Protein AF-A0A849DMW4-F1 (afdb_monomer_lite)

Structure (mmCIF, N/CA/C/O backbone):
data_AF-A0A849DMW4-F1
#
_entry.id   AF-A0A849DMW4-F1
#
loop_
_atom_site.group_PDB
_atom_site.id
_atom_site.type_symbol
_atom_site.label_atom_id
_atom_site.label_alt_id
_atom_site.label_comp_id
_atom_site.label_asym_id
_atom_site.label_entity_id
_atom_site.label_seq_id
_atom_site.pdbx_PDB_ins_code
_atom_site.Cartn_x
_atom_site.Cartn_y
_atom_site.Cartn_z
_atom_site.occupancy
_atom_site.B_iso_or_equiv
_atom_site.auth_seq_id
_atom_site.auth_comp_id
_atom_site.auth_asym_id
_atom_site.auth_atom_id
_atom_site.pdbx_PDB_model_num
ATOM 1 N N . MET A 1 1 ? 7.604 -11.667 18.017 1.00 46.62 1 MET A N 1
ATOM 2 C CA . MET A 1 1 ? 7.279 -10.224 18.078 1.00 46.62 1 MET A CA 1
ATOM 3 C C . MET A 1 1 ? 8.162 -9.510 17.054 1.00 46.62 1 MET A C 1
ATOM 5 O O . MET A 1 1 ? 9.370 -9.544 17.214 1.00 46.62 1 MET A O 1
ATOM 9 N N . VAL A 1 2 ? 7.584 -8.991 15.961 1.00 55.09 2 VAL A N 1
ATOM 10 C CA . VAL A 1 2 ? 8.290 -8.382 14.796 1.00 55.09 2 VAL A CA 1
ATOM 11 C C . VAL A 1 2 ? 8.305 -6.841 14.857 1.00 55.09 2 VAL A C 1
ATOM 13 O O . VAL A 1 2 ? 8.879 -6.181 13.997 1.00 55.09 2 VAL A O 1
ATOM 16 N N . ARG A 1 3 ? 7.721 -6.235 15.900 1.00 55.06 3 ARG A N 1
ATOM 17 C CA . ARG A 1 3 ? 7.650 -4.772 16.022 1.00 55.06 3 ARG A CA 1
ATOM 18 C C . ARG A 1 3 ? 9.055 -4.157 16.073 1.00 55.06 3 ARG A C 1
ATOM 20 O O . ARG A 1 3 ? 9.819 -4.451 16.985 1.00 55.06 3 ARG A O 1
ATOM 27 N N . GLY A 1 4 ? 9.369 -3.308 15.092 1.00 56.88 4 GLY A N 1
ATOM 28 C CA . GLY A 1 4 ? 10.596 -2.505 15.040 1.00 56.88 4 GLY A CA 1
ATOM 29 C C . GLY A 1 4 ? 11.797 -3.132 14.320 1.00 56.88 4 GLY A C 1
ATOM 30 O O . GLY A 1 4 ? 12.795 -2.442 14.126 1.00 56.88 4 GLY A O 1
ATOM 31 N N . ASN A 1 5 ? 11.731 -4.393 13.873 1.00 68.12 5 ASN A N 1
ATOM 32 C CA . ASN A 1 5 ? 12.844 -5.006 13.139 1.00 68.12 5 ASN A CA 1
ATOM 33 C C . ASN A 1 5 ? 12.739 -4.723 11.630 1.00 68.12 5 ASN A C 1
ATOM 35 O O . ASN A 1 5 ? 12.105 -5.481 10.894 1.00 68.12 5 ASN A O 1
ATOM 39 N N . ARG A 1 6 ? 13.393 -3.647 11.170 1.00 70.81 6 ARG A N 1
ATOM 40 C CA . ARG A 1 6 ? 13.399 -3.221 9.756 1.00 70.81 6 ARG A CA 1
ATOM 41 C C . ARG A 1 6 ? 13.884 -4.305 8.782 1.00 70.81 6 ARG A C 1
ATOM 43 O O . ARG A 1 6 ? 13.430 -4.328 7.644 1.00 70.81 6 ARG A O 1
ATOM 50 N N . ASN A 1 7 ? 14.697 -5.271 9.225 1.00 76.31 7 ASN A N 1
ATOM 51 C CA . ASN A 1 7 ? 15.133 -6.391 8.374 1.00 76.31 7 ASN A CA 1
ATOM 52 C C . ASN A 1 7 ? 13.967 -7.278 7.900 1.00 76.31 7 ASN A C 1
ATOM 54 O O . ASN A 1 7 ? 14.108 -8.036 6.941 1.00 76.31 7 ASN A O 1
ATOM 58 N N . LEU A 1 8 ? 12.803 -7.184 8.551 1.00 85.69 8 LEU A N 1
ATOM 59 C CA . LEU A 1 8 ? 11.605 -7.945 8.207 1.00 85.69 8 LEU A CA 1
ATOM 60 C C . LEU A 1 8 ? 10.620 -7.172 7.322 1.00 85.69 8 LEU A C 1
ATOM 62 O O . LEU A 1 8 ? 9.600 -7.752 6.955 1.00 85.69 8 LEU A O 1
ATOM 66 N N . GLN A 1 9 ? 10.924 -5.932 6.912 1.00 87.56 9 GLN A N 1
ATOM 67 C CA . GLN A 1 9 ? 10.079 -5.157 5.986 1.00 87.56 9 GLN A CA 1
ATOM 68 C C . GLN A 1 9 ? 9.719 -5.963 4.732 1.00 87.56 9 GLN A C 1
ATOM 70 O O . GLN A 1 9 ? 8.556 -6.026 4.345 1.00 87.56 9 GLN A O 1
ATOM 75 N N . HIS A 1 10 ? 10.687 -6.681 4.159 1.00 87.75 10 HIS A N 1
ATOM 76 C CA . HIS A 1 10 ? 10.456 -7.525 2.988 1.00 87.75 10 HIS A CA 1
ATOM 77 C C . HIS A 1 10 ? 9.489 -8.701 3.251 1.00 87.75 10 HIS A C 1
ATOM 79 O O . HIS A 1 10 ? 8.710 -9.092 2.384 1.00 87.75 10 HIS A O 1
ATOM 85 N N . VAL A 1 11 ? 9.511 -9.280 4.458 1.00 91.94 11 VAL A N 1
ATOM 86 C CA . VAL A 1 11 ? 8.580 -10.348 4.857 1.00 91.94 11 VAL A CA 1
ATOM 87 C C . VAL A 1 11 ? 7.184 -9.776 5.043 1.00 91.94 11 VAL A C 1
ATOM 89 O O . VAL A 1 11 ? 6.222 -10.357 4.550 1.00 91.94 11 VAL A O 1
ATOM 92 N N . VAL A 1 12 ? 7.076 -8.642 5.736 1.00 92.81 12 VAL A N 1
ATOM 93 C CA . VAL A 1 12 ? 5.798 -7.964 5.976 1.00 92.81 12 VAL A CA 1
ATOM 94 C C . VAL A 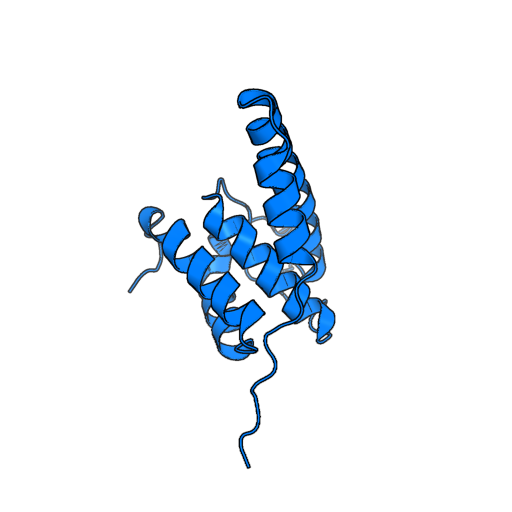1 12 ? 5.157 -7.550 4.653 1.00 92.81 12 VAL A C 1
ATOM 96 O O . VAL A 1 12 ? 3.985 -7.844 4.442 1.00 92.81 12 VAL A O 1
ATOM 99 N N . GLY A 1 13 ? 5.938 -6.995 3.726 1.00 92.50 13 GLY A N 1
ATOM 100 C CA . GLY A 1 13 ? 5.490 -6.676 2.372 1.00 92.50 13 GLY A CA 1
ATOM 101 C C . GLY A 1 13 ? 4.865 -7.858 1.642 1.00 92.50 13 GLY A C 1
ATOM 102 O O . GLY A 1 13 ? 3.728 -7.774 1.185 1.00 92.50 13 GLY A O 1
ATOM 103 N N . ARG A 1 14 ? 5.544 -9.011 1.636 1.00 93.00 14 ARG A N 1
ATOM 104 C CA . ARG A 1 14 ? 5.003 -10.240 1.030 1.00 93.00 14 ARG A CA 1
ATOM 105 C C . ARG A 1 14 ? 3.707 -10.724 1.686 1.00 93.00 14 ARG A C 1
ATOM 107 O O . ARG A 1 14 ? 2.853 -11.277 1.002 1.00 93.00 14 ARG A O 1
ATOM 114 N N . HIS A 1 15 ? 3.534 -10.521 2.993 1.00 95.00 15 HIS A N 1
ATOM 115 C CA . HIS A 1 15 ? 2.279 -10.870 3.668 1.00 95.00 15 HIS A CA 1
ATOM 116 C C . HIS A 1 15 ? 1.137 -9.922 3.297 1.00 95.00 15 HIS A C 1
ATOM 118 O O . HIS A 1 15 ? 0.006 -10.380 3.157 1.00 95.00 15 HIS A O 1
ATOM 124 N N . LEU A 1 16 ? 1.423 -8.629 3.130 1.00 95.06 16 LEU A N 1
ATOM 125 C CA . LEU A 1 16 ? 0.438 -7.650 2.672 1.00 95.06 16 LEU A CA 1
ATOM 126 C C . LEU A 1 16 ? 0.005 -7.937 1.229 1.00 95.06 16 LEU A C 1
ATOM 128 O O . LEU A 1 16 ? -1.191 -7.992 0.960 1.00 95.06 16 LEU A O 1
ATOM 132 N N . GLU A 1 17 ? 0.958 -8.224 0.336 1.00 93.19 17 GLU A N 1
ATOM 133 C CA . GLU A 1 17 ? 0.676 -8.665 -1.038 1.00 93.19 17 GLU A CA 1
ATOM 134 C C . GLU A 1 17 ? -0.208 -9.920 -1.047 1.00 93.19 17 GLU A C 1
ATOM 136 O O . GLU A 1 17 ? -1.247 -9.952 -1.705 1.00 93.19 17 GLU A O 1
ATOM 141 N N . PHE A 1 18 ? 0.164 -10.944 -0.272 1.00 94.06 18 PHE A N 1
ATOM 142 C CA . PHE A 1 18 ? -0.624 -12.170 -0.161 1.00 94.06 18 PHE A CA 1
ATOM 143 C C . PHE A 1 18 ? -2.045 -11.894 0.342 1.00 94.06 18 PHE A C 1
ATOM 145 O O . PHE A 1 18 ? -3.006 -12.405 -0.228 1.00 94.06 18 PHE A O 1
ATOM 152 N N . ALA A 1 19 ? -2.194 -11.088 1.395 1.00 94.62 19 ALA A N 1
ATOM 153 C CA . ALA A 1 19 ? -3.496 -10.759 1.964 1.00 94.62 19 ALA A CA 1
ATOM 154 C C . ALA A 1 19 ? -4.391 -10.015 0.961 1.00 94.62 19 ALA A C 1
ATOM 156 O O . ALA A 1 19 ? -5.564 -10.364 0.824 1.00 94.62 19 ALA A O 1
ATOM 157 N N . ALA A 1 20 ? -3.827 -9.060 0.217 1.00 92.75 20 ALA A N 1
ATOM 158 C CA . ALA A 1 20 ? -4.533 -8.328 -0.829 1.00 92.75 20 ALA A CA 1
ATOM 159 C C . ALA A 1 20 ? -4.991 -9.254 -1.968 1.00 92.75 20 ALA A C 1
ATOM 161 O O . ALA A 1 20 ? -6.134 -9.173 -2.411 1.00 92.75 20 ALA A O 1
ATOM 162 N N . LEU A 1 21 ? -4.121 -10.172 -2.404 1.00 91.88 21 LEU A N 1
ATOM 163 C CA . LEU A 1 21 ? -4.404 -11.091 -3.508 1.00 91.88 21 LEU A CA 1
ATOM 164 C C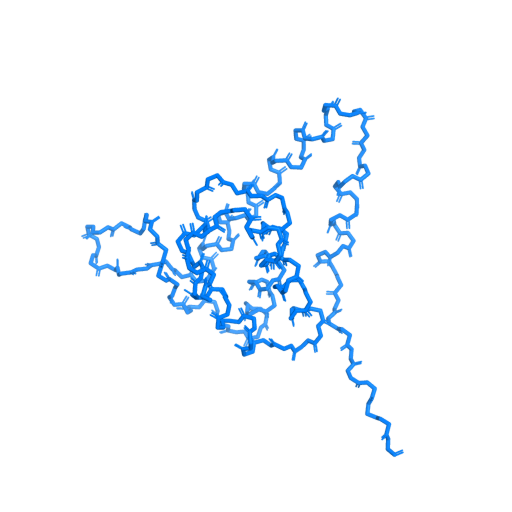 . LEU A 1 21 ? -5.320 -12.258 -3.130 1.00 91.88 21 LEU A C 1
ATOM 166 O O . LEU A 1 21 ? -5.888 -12.876 -4.019 1.00 91.88 21 LEU A O 1
ATOM 170 N N . THR A 1 22 ? -5.459 -12.604 -1.853 1.00 91.06 22 THR A N 1
ATOM 171 C CA . THR A 1 22 ? -6.258 -13.769 -1.417 1.00 91.06 22 THR A CA 1
ATOM 172 C C . THR A 1 22 ? -7.576 -13.401 -0.746 1.00 91.06 22 THR A C 1
ATOM 174 O O . THR A 1 22 ? -8.290 -14.289 -0.283 1.00 91.06 22 THR A O 1
ATOM 177 N N . GLY A 1 23 ? -7.902 -12.108 -0.675 1.00 89.69 23 GLY A N 1
ATOM 178 C CA . GLY A 1 23 ? -9.095 -11.635 0.026 1.00 89.69 23 GLY A CA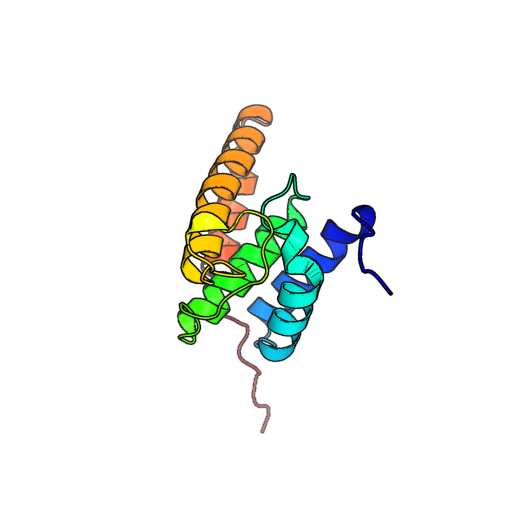 1
ATOM 179 C C . GLY A 1 23 ? -9.023 -11.877 1.536 1.00 89.69 23 GLY A C 1
ATOM 180 O O . GLY A 1 23 ? -9.978 -12.357 2.142 1.00 89.69 23 GLY A O 1
ATOM 181 N N . ASN A 1 24 ? -7.853 -11.641 2.142 1.00 92.25 24 ASN A N 1
ATOM 182 C CA . ASN A 1 24 ? -7.652 -11.737 3.589 1.00 92.25 24 ASN A CA 1
ATOM 183 C C . ASN A 1 24 ? -7.453 -10.343 4.199 1.00 92.25 24 ASN A C 1
ATOM 185 O O . ASN A 1 24 ? -6.432 -10.043 4.826 1.00 92.25 24 ASN A O 1
ATOM 189 N N . GLU A 1 25 ? -8.418 -9.458 3.970 1.00 91.25 25 GLU A N 1
ATOM 190 C CA . GLU A 1 25 ? -8.267 -8.032 4.241 1.00 91.25 25 GLU A CA 1
ATOM 191 C C . GLU A 1 25 ? -8.234 -7.713 5.731 1.00 91.25 25 GLU A C 1
ATOM 193 O O . GLU A 1 25 ? -7.480 -6.837 6.144 1.00 91.25 25 GLU A O 1
ATOM 198 N N . ALA A 1 26 ? -8.968 -8.463 6.558 1.00 88.88 26 ALA A N 1
ATOM 199 C CA . ALA A 1 26 ? -8.908 -8.312 8.011 1.00 88.88 26 ALA A CA 1
ATOM 200 C C . ALA A 1 26 ? -7.476 -8.530 8.525 1.00 88.88 26 ALA A C 1
ATOM 202 O O . ALA A 1 26 ? -6.929 -7.699 9.251 1.00 88.88 26 ALA A O 1
ATOM 203 N N . ARG A 1 27 ? -6.820 -9.608 8.072 1.00 91.69 27 ARG A N 1
ATOM 204 C CA . ARG A 1 27 ? -5.434 -9.890 8.452 1.00 91.69 27 ARG A CA 1
ATOM 205 C C . ARG A 1 27 ? -4.457 -8.886 7.852 1.00 91.69 27 ARG A C 1
ATOM 207 O O . ARG A 1 27 ? -3.499 -8.497 8.518 1.00 91.69 27 ARG A O 1
ATOM 214 N N . GLY A 1 28 ? -4.678 -8.483 6.604 1.00 91.88 28 GLY A N 1
ATOM 215 C CA . GLY A 1 28 ? -3.865 -7.460 5.954 1.00 91.88 28 GLY A CA 1
ATOM 216 C C . GLY A 1 28 ? -3.921 -6.128 6.705 1.00 91.88 28 GLY A C 1
ATOM 217 O O . GLY A 1 28 ? -2.874 -5.541 6.967 1.00 91.88 28 GLY A O 1
ATOM 218 N N . LEU A 1 29 ? -5.110 -5.705 7.146 1.00 89.75 29 LEU A N 1
ATOM 219 C CA . LEU A 1 29 ? -5.307 -4.497 7.945 1.00 89.75 29 LEU A CA 1
ATOM 220 C C . LEU A 1 29 ? -4.616 -4.599 9.310 1.00 89.75 29 LEU A C 1
ATOM 222 O O . LEU A 1 29 ? -3.900 -3.678 9.689 1.00 89.75 29 LEU A O 1
ATOM 226 N N . GLU A 1 30 ? -4.738 -5.726 10.018 1.00 89.69 30 GLU A N 1
ATOM 227 C CA . GLU A 1 30 ? -4.010 -5.951 11.279 1.00 89.69 30 GLU A CA 1
ATOM 228 C C . GLU A 1 30 ? -2.491 -5.795 11.113 1.00 89.69 30 GLU A C 1
ATOM 230 O O . GLU A 1 30 ? -1.823 -5.145 11.926 1.00 89.69 30 GLU A O 1
ATOM 235 N N . ILE A 1 31 ? -1.931 -6.400 10.058 1.00 91.12 31 ILE A N 1
ATOM 236 C CA . ILE A 1 31 ? -0.500 -6.315 9.753 1.00 91.12 31 ILE A CA 1
ATOM 237 C C . ILE A 1 31 ? -0.125 -4.873 9.414 1.00 91.12 31 ILE A C 1
ATOM 239 O O . ILE A 1 31 ? 0.867 -4.3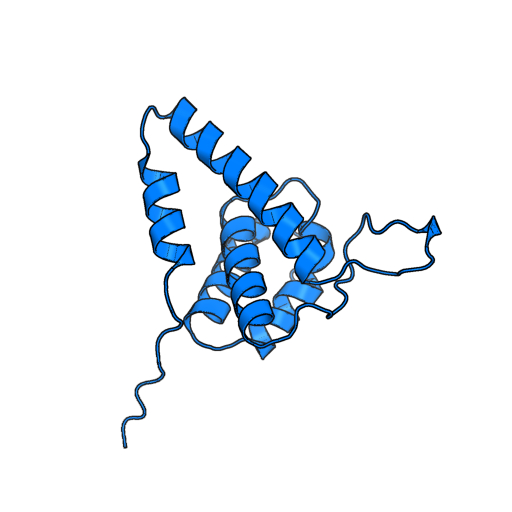76 9.950 1.00 91.12 31 ILE A O 1
ATOM 243 N N . LEU A 1 32 ? -0.911 -4.203 8.570 1.00 89.88 32 LEU A N 1
ATOM 244 C CA . LEU A 1 32 ? -0.677 -2.828 8.145 1.00 89.88 32 LEU A CA 1
ATOM 245 C C . LEU A 1 32 ? -0.692 -1.869 9.340 1.00 89.88 32 LEU A C 1
ATOM 247 O O . LEU A 1 32 ? 0.283 -1.156 9.556 1.00 89.88 32 LEU A O 1
ATOM 251 N N . SER A 1 33 ? -1.730 -1.907 10.181 1.00 86.12 33 SER A N 1
ATOM 252 C CA . SER A 1 33 ? -1.821 -1.074 11.388 1.00 86.12 33 SER A CA 1
ATOM 253 C C . SER A 1 33 ? -0.672 -1.343 12.365 1.00 86.12 33 SER A C 1
ATOM 255 O O . SER A 1 33 ? -0.151 -0.419 12.985 1.00 86.12 33 SER A O 1
ATOM 257 N N . GLY A 1 34 ? -0.225 -2.599 12.482 1.00 87.50 34 GLY A N 1
ATOM 258 C CA . GLY A 1 34 ? 0.915 -2.974 13.323 1.00 87.50 34 GLY A CA 1
ATOM 259 C C . GLY A 1 34 ? 2.271 -2.440 12.846 1.00 87.50 34 GLY A C 1
ATOM 260 O O . GLY A 1 34 ? 3.206 -2.396 13.651 1.00 87.50 34 GLY A O 1
ATOM 261 N N . HIS A 1 35 ? 2.370 -2.035 11.577 1.00 87.88 35 HIS A N 1
ATOM 262 C CA . HIS A 1 35 ? 3.587 -1.536 10.930 1.00 87.88 35 HIS A CA 1
ATOM 263 C C . HIS A 1 35 ? 3.380 -0.165 10.264 1.00 87.88 35 HIS A C 1
ATOM 265 O O . HIS A 1 35 ? 4.199 0.247 9.449 1.00 87.88 35 HIS A O 1
ATOM 271 N N . ALA A 1 36 ? 2.321 0.568 10.628 1.00 84.44 36 ALA A N 1
ATOM 272 C CA . ALA A 1 36 ? 1.962 1.835 9.991 1.00 84.44 36 ALA A CA 1
ATOM 273 C C . ALA A 1 36 ? 3.078 2.889 10.089 1.00 84.44 36 ALA A C 1
ATOM 275 O O . ALA A 1 36 ? 3.269 3.681 9.174 1.00 84.44 36 ALA A O 1
ATOM 276 N N . GLY A 1 37 ? 3.884 2.842 11.154 1.00 82.31 37 GLY A N 1
ATOM 277 C CA . GLY A 1 37 ? 5.058 3.702 11.313 1.00 82.31 37 GLY A CA 1
ATOM 278 C C . GLY A 1 37 ? 6.164 3.488 10.272 1.00 82.31 37 GLY A C 1
ATOM 279 O O . GLY A 1 37 ? 7.113 4.257 10.268 1.00 82.31 37 GLY A O 1
ATOM 280 N N . TRP A 1 38 ? 6.079 2.466 9.416 1.00 85.50 38 TRP A N 1
ATOM 281 C CA . TRP A 1 38 ? 7.005 2.290 8.295 1.00 85.50 38 TRP A CA 1
ATOM 282 C C . TRP A 1 38 ? 6.573 3.075 7.056 1.00 85.50 38 TRP A C 1
ATOM 284 O O . TRP A 1 38 ? 7.453 3.615 6.396 1.00 85.50 38 TRP A O 1
ATOM 294 N N . LEU A 1 39 ? 5.260 3.262 6.844 1.00 80.88 39 LEU A N 1
ATOM 295 C CA . LEU A 1 39 ? 4.642 3.765 5.601 1.00 80.88 39 LEU A CA 1
ATOM 296 C C . LEU A 1 39 ? 5.213 5.101 5.094 1.00 80.88 39 LEU A C 1
ATOM 298 O O . LEU A 1 39 ? 5.141 5.398 3.907 1.00 80.88 39 LEU A O 1
ATOM 302 N N . LEU A 1 40 ? 5.771 5.932 5.976 1.00 76.56 40 LEU A N 1
ATOM 303 C CA . LEU A 1 40 ? 6.302 7.254 5.623 1.00 76.56 40 LEU A CA 1
ATOM 304 C C . LEU A 1 40 ? 7.839 7.348 5.709 1.00 76.56 40 LEU A C 1
ATOM 306 O O . LEU A 1 40 ? 8.407 8.370 5.333 1.00 76.56 40 LEU A O 1
ATOM 310 N N . ASP A 1 41 ? 8.528 6.274 6.099 1.00 73.44 41 ASP A N 1
ATOM 311 C CA . ASP A 1 41 ? 9.993 6.213 6.212 1.00 73.44 41 ASP A CA 1
ATOM 312 C C . ASP A 1 41 ? 10.659 5.700 4.916 1.00 73.44 41 ASP A C 1
ATOM 314 O O . ASP A 1 41 ? 9.990 5.393 3.930 1.00 73.44 41 ASP A O 1
ATOM 318 N N . GLU A 1 42 ? 11.998 5.626 4.861 1.00 62.16 42 GLU A N 1
ATOM 319 C CA . GLU A 1 42 ? 12.700 4.867 3.812 1.00 62.16 42 GLU A CA 1
ATOM 320 C C . GLU A 1 42 ? 12.435 3.360 3.963 1.00 62.16 42 GLU A C 1
ATOM 322 O O . GLU A 1 42 ? 12.637 2.770 5.031 1.00 62.16 42 GLU A O 1
ATOM 327 N N . GLU A 1 43 ? 11.964 2.746 2.878 1.00 65.44 43 GLU A N 1
ATOM 328 C CA . GLU A 1 43 ? 11.248 1.472 2.900 1.00 65.44 43 GLU A CA 1
ATOM 329 C C . GLU A 1 43 ? 11.843 0.460 1.922 1.00 65.44 43 GLU A C 1
ATOM 331 O O . GLU A 1 43 ? 12.267 0.797 0.813 1.00 65.44 43 GLU A O 1
ATOM 336 N N . HIS A 1 44 ? 11.821 -0.814 2.311 1.00 77.56 44 HIS A N 1
ATOM 337 C CA . HIS A 1 44 ? 12.158 -1.917 1.419 1.00 77.56 44 HIS A CA 1
ATOM 338 C C . HIS A 1 44 ? 11.113 -2.044 0.296 1.00 77.56 44 HIS A C 1
ATOM 340 O O . HIS A 1 44 ? 9.911 -2.028 0.560 1.00 77.56 44 HIS A O 1
ATOM 346 N N . ARG A 1 45 ? 11.558 -2.258 -0.951 1.00 82.12 45 ARG A N 1
ATOM 347 C CA . ARG A 1 45 ? 10.698 -2.360 -2.153 1.00 82.12 45 ARG A CA 1
ATOM 348 C C . ARG A 1 45 ? 9.476 -3.263 -1.956 1.00 82.12 45 ARG A C 1
ATOM 350 O O . ARG A 1 45 ? 8.360 -2.860 -2.258 1.00 82.12 45 ARG A O 1
ATOM 357 N N . ASP A 1 46 ? 9.674 -4.460 -1.411 1.00 86.31 46 ASP A N 1
ATOM 358 C CA . ASP A 1 46 ? 8.578 -5.415 -1.184 1.00 86.31 46 ASP A CA 1
ATOM 359 C C . ASP A 1 46 ? 7.527 -4.913 -0.188 1.00 86.31 46 ASP A C 1
ATOM 361 O O . ASP A 1 46 ? 6.350 -5.235 -0.341 1.00 86.31 46 ASP A O 1
ATOM 365 N N . PHE A 1 47 ? 7.925 -4.121 0.815 1.00 89.44 47 PHE A N 1
ATOM 366 C CA . PHE A 1 47 ? 6.966 -3.505 1.730 1.00 89.44 47 PHE A CA 1
ATOM 367 C C . PHE A 1 47 ? 6.095 -2.491 0.999 1.00 89.44 47 PHE A C 1
ATOM 369 O O . PHE A 1 47 ? 4.877 -2.582 1.097 1.00 89.44 47 PHE A O 1
ATOM 376 N N . LEU A 1 48 ? 6.704 -1.597 0.213 1.00 88.44 48 LEU A N 1
ATOM 377 C CA . LEU A 1 48 ? 5.965 -0.601 -0.566 1.00 88.44 48 LEU A CA 1
ATOM 378 C C . LEU A 1 48 ? 4.964 -1.255 -1.524 1.00 88.44 48 LEU A C 1
ATOM 380 O O . LEU A 1 48 ? 3.800 -0.866 -1.533 1.00 88.44 48 LEU A O 1
ATOM 384 N N . VAL A 1 49 ? 5.384 -2.284 -2.275 1.00 88.31 49 VAL A N 1
ATOM 385 C CA . VAL A 1 49 ? 4.481 -3.032 -3.172 1.00 88.31 49 VAL A CA 1
ATOM 386 C C . VAL A 1 49 ? 3.303 -3.610 -2.390 1.00 88.31 49 VAL A C 1
ATOM 388 O O . VAL A 1 49 ? 2.150 -3.358 -2.734 1.00 88.31 49 VAL A O 1
ATOM 391 N N . GLY A 1 50 ? 3.583 -4.368 -1.326 1.00 92.06 50 GLY A N 1
ATOM 392 C CA . GLY A 1 50 ? 2.542 -5.019 -0.535 1.00 92.06 50 GLY A CA 1
ATOM 393 C C . GLY A 1 50 ? 1.590 -4.025 0.129 1.00 92.06 50 GLY A C 1
ATOM 394 O O . GLY A 1 50 ? 0.379 -4.236 0.120 1.00 92.06 50 GLY A O 1
ATOM 395 N N . ALA A 1 51 ? 2.120 -2.923 0.665 1.00 92.81 51 ALA A N 1
ATOM 396 C CA . ALA A 1 51 ? 1.335 -1.861 1.283 1.00 92.81 51 ALA A CA 1
ATOM 397 C C . ALA A 1 51 ? 0.407 -1.181 0.270 1.00 92.81 51 ALA A C 1
ATOM 399 O O . ALA A 1 51 ? -0.787 -1.088 0.538 1.00 92.81 51 ALA A O 1
ATOM 400 N N . VAL A 1 52 ? 0.910 -0.781 -0.905 1.00 92.62 52 VAL A N 1
ATOM 401 C CA . VAL A 1 52 ? 0.085 -0.176 -1.967 1.00 92.62 52 VAL A CA 1
ATOM 402 C C . VAL A 1 52 ? -1.014 -1.140 -2.418 1.00 92.62 52 VAL A C 1
ATOM 404 O O . VAL A 1 52 ? -2.174 -0.744 -2.498 1.00 92.62 52 VAL A O 1
ATOM 407 N N . MET A 1 53 ? -0.695 -2.419 -2.647 1.00 92.75 53 MET A N 1
ATOM 408 C CA . MET A 1 53 ? -1.701 -3.420 -3.028 1.00 92.75 53 MET A CA 1
ATOM 409 C C . MET A 1 53 ? -2.792 -3.578 -1.962 1.00 92.75 53 MET A C 1
ATOM 411 O O . MET A 1 53 ? -3.980 -3.590 -2.285 1.00 92.75 53 MET A O 1
ATOM 415 N N . MET A 1 54 ? -2.400 -3.656 -0.689 1.00 93.94 54 MET A N 1
ATOM 416 C CA . MET A 1 54 ? -3.340 -3.793 0.421 1.00 93.94 54 MET A CA 1
ATOM 417 C C . MET A 1 54 ? -4.213 -2.544 0.601 1.00 93.94 54 MET A C 1
ATOM 419 O O . MET A 1 54 ? -5.423 -2.656 0.788 1.00 93.94 54 MET A O 1
ATOM 423 N N . LEU A 1 55 ? -3.625 -1.351 0.504 1.00 93.38 55 LEU A N 1
ATOM 424 C CA . LEU A 1 55 ? -4.334 -0.077 0.611 1.00 93.38 55 LEU A CA 1
ATOM 425 C C . LEU A 1 55 ? -5.328 0.116 -0.542 1.00 93.38 55 LEU A C 1
ATOM 427 O O . LEU A 1 55 ? -6.484 0.436 -0.285 1.00 93.38 55 LEU A O 1
ATOM 431 N N . ARG A 1 56 ? -4.938 -0.170 -1.793 1.00 92.56 56 ARG A N 1
ATOM 432 C CA . ARG A 1 56 ? -5.860 -0.139 -2.947 1.00 92.56 56 ARG A CA 1
ATOM 433 C C . ARG A 1 56 ? -7.036 -1.088 -2.748 1.00 92.56 56 ARG A C 1
ATOM 435 O O . ARG A 1 56 ? -8.175 -0.720 -3.026 1.00 92.56 56 ARG A O 1
ATOM 442 N N . ARG A 1 57 ? -6.775 -2.291 -2.227 1.00 92.50 57 ARG A N 1
ATOM 443 C CA . ARG A 1 57 ? -7.825 -3.269 -1.923 1.00 92.50 57 ARG A CA 1
ATOM 444 C C . ARG A 1 57 ? -8.799 -2.744 -0.870 1.00 92.50 57 ARG A C 1
ATOM 446 O O . ARG A 1 57 ? -10.005 -2.808 -1.080 1.00 92.50 57 ARG A O 1
ATOM 453 N N . LEU A 1 58 ? -8.294 -2.199 0.234 1.00 92.50 58 LEU A N 1
ATOM 454 C CA . LEU A 1 58 ? -9.125 -1.606 1.286 1.00 92.50 58 LEU A CA 1
ATOM 455 C C . LEU A 1 58 ? -9.931 -0.401 0.775 1.00 92.50 58 LEU A C 1
ATOM 457 O O . LEU A 1 58 ? -11.120 -0.298 1.071 1.00 92.50 58 LEU A O 1
ATOM 461 N N . ALA A 1 59 ? -9.318 0.469 -0.031 1.00 92.44 59 ALA A N 1
ATOM 462 C CA . ALA A 1 59 ? -9.992 1.606 -0.654 1.00 92.44 59 ALA A CA 1
ATOM 463 C C . ALA A 1 59 ? -11.132 1.149 -1.579 1.00 92.44 59 ALA A C 1
ATOM 465 O O . ALA A 1 59 ? -12.244 1.664 -1.476 1.00 92.44 59 ALA A O 1
ATOM 466 N N . ALA A 1 60 ? -10.901 0.120 -2.402 1.00 90.94 60 ALA A N 1
ATOM 467 C CA . ALA A 1 60 ? -11.922 -0.470 -3.272 1.00 90.94 60 ALA A CA 1
ATOM 468 C C . ALA A 1 60 ? -13.099 -1.097 -2.498 1.00 90.94 60 ALA A C 1
ATOM 470 O O . ALA A 1 60 ? -14.207 -1.169 -3.022 1.00 90.94 60 ALA A O 1
ATOM 471 N N . MET A 1 61 ? -12.884 -1.515 -1.247 1.00 90.62 61 MET A N 1
ATOM 472 C CA . MET A 1 61 ? -13.945 -1.980 -0.342 1.00 90.62 61 MET A CA 1
ATOM 473 C C . MET A 1 61 ? -14.627 -0.848 0.447 1.00 90.62 61 MET A C 1
ATOM 475 O O . MET A 1 61 ? -15.495 -1.118 1.274 1.00 90.62 61 MET A O 1
ATOM 479 N N . GLY A 1 62 ? -14.258 0.415 0.207 1.00 92.38 62 GLY A N 1
ATOM 480 C CA . GLY A 1 62 ? -14.879 1.580 0.841 1.00 92.38 62 GLY A CA 1
ATOM 481 C C . GLY A 1 62 ? -14.224 2.040 2.146 1.00 92.38 62 GLY A C 1
ATOM 482 O O . GLY A 1 62 ? -14.829 2.817 2.875 1.00 92.38 62 GLY A O 1
ATOM 483 N N . HIS A 1 63 ? -12.996 1.612 2.454 1.00 89.69 63 HIS A N 1
ATOM 484 C CA . HIS A 1 63 ? -12.286 2.001 3.684 1.00 89.69 63 HIS A CA 1
ATOM 485 C C . HIS A 1 63 ? -11.398 3.256 3.543 1.00 89.69 63 HIS A C 1
ATOM 487 O O . HIS A 1 63 ? -10.445 3.411 4.303 1.00 89.69 63 HIS A O 1
ATOM 493 N N . HIS A 1 64 ? -11.677 4.143 2.584 1.00 87.62 64 HIS A N 1
ATOM 494 C CA . HIS A 1 64 ? -10.857 5.329 2.272 1.00 87.62 64 HIS A CA 1
ATOM 495 C C . HIS A 1 64 ? -10.645 6.263 3.479 1.00 87.62 64 HIS A C 1
ATOM 497 O O . HIS A 1 64 ? -9.524 6.706 3.723 1.00 87.62 64 HIS A O 1
ATOM 503 N N . ASP A 1 65 ? -11.678 6.458 4.302 1.00 88.12 65 ASP A N 1
ATOM 504 C CA . ASP A 1 65 ? -11.637 7.360 5.463 1.00 88.12 65 ASP A CA 1
ATOM 505 C C . ASP A 1 65 ? -11.007 6.748 6.729 1.00 88.12 65 ASP A C 1
ATOM 507 O O . ASP A 1 65 ? -10.925 7.402 7.772 1.00 88.12 65 ASP A O 1
ATOM 511 N N . VAL A 1 66 ? -10.571 5.481 6.693 1.00 86.56 66 VAL A N 1
ATOM 512 C CA . VAL A 1 66 ? -9.976 4.834 7.873 1.00 86.56 66 VAL A CA 1
ATOM 513 C C . VAL A 1 66 ? -8.667 5.529 8.236 1.00 86.56 66 VAL A C 1
ATOM 515 O O . VAL A 1 66 ? -7.736 5.578 7.438 1.00 86.56 66 VAL A O 1
ATOM 518 N N . LEU A 1 67 ? -8.569 6.026 9.470 1.00 87.12 67 LEU A N 1
ATOM 519 C CA . LEU A 1 67 ? -7.352 6.668 9.960 1.00 87.12 67 LEU A CA 1
ATOM 520 C C . LEU A 1 67 ? -6.276 5.630 10.298 1.00 87.12 67 LEU A C 1
ATOM 522 O O . LEU A 1 67 ? -6.473 4.753 11.143 1.00 87.12 67 LEU A O 1
ATOM 526 N N . LEU A 1 68 ? -5.109 5.773 9.673 1.00 85.06 68 LEU A N 1
ATOM 527 C CA . LEU A 1 68 ? -3.917 4.984 9.954 1.00 85.06 68 LEU A CA 1
ATOM 528 C C . LEU A 1 68 ? -2.984 5.756 10.903 1.00 85.06 68 LEU A C 1
ATOM 530 O O . LEU A 1 68 ? -2.728 6.944 10.681 1.00 85.06 68 LEU A O 1
ATOM 534 N N . PRO A 1 69 ? -2.429 5.098 11.939 1.00 80.50 69 PRO A N 1
ATOM 535 C CA . PRO A 1 69 ? -1.537 5.731 12.908 1.00 80.50 69 PRO A CA 1
ATOM 536 C C . PRO A 1 69 ? -0.118 5.870 12.330 1.00 80.50 69 PRO A C 1
ATOM 538 O O . PRO A 1 69 ? 0.811 5.172 12.741 1.00 80.50 69 PRO A O 1
ATOM 541 N N . VAL A 1 70 ? 0.038 6.737 11.329 1.00 78.62 70 VAL A N 1
ATOM 542 C CA . VAL A 1 70 ? 1.314 7.028 10.661 1.00 78.62 70 VAL A CA 1
ATOM 543 C C . VAL A 1 70 ? 2.009 8.237 11.293 1.00 78.62 70 VAL A C 1
ATOM 545 O O . VAL A 1 70 ? 1.382 9.251 11.604 1.00 78.62 70 VAL A O 1
ATOM 548 N N . SER A 1 71 ? 3.326 8.142 11.479 1.00 66.88 71 SER A N 1
ATOM 549 C CA . SER A 1 71 ? 4.156 9.241 11.987 1.00 66.88 71 SER A CA 1
ATOM 550 C C . SER A 1 71 ? 4.374 10.282 10.889 1.00 66.88 71 SER A C 1
ATOM 552 O O . SER A 1 71 ? 4.991 9.969 9.880 1.00 66.88 71 SER A O 1
ATOM 554 N N . GLY A 1 72 ? 3.892 11.511 11.080 1.00 57.72 72 GLY A N 1
ATOM 555 C CA . GLY A 1 72 ? 3.968 12.580 10.070 1.00 57.72 72 GLY A CA 1
ATOM 556 C C . GLY A 1 72 ? 2.635 13.277 9.793 1.00 57.72 72 GLY A C 1
ATOM 557 O O . GLY A 1 72 ? 2.619 14.279 9.082 1.00 57.72 72 GLY A O 1
ATOM 558 N N . ALA A 1 73 ? 1.529 12.787 10.369 1.00 58.19 73 ALA A N 1
ATOM 559 C CA . ALA A 1 73 ? 0.268 13.523 10.408 1.00 58.19 73 ALA A CA 1
ATOM 560 C C . ALA A 1 73 ? 0.488 14.892 11.074 1.00 58.19 73 ALA A C 1
ATOM 562 O O . ALA A 1 73 ? 1.172 14.972 12.099 1.00 58.19 73 ALA A O 1
ATOM 563 N N . ASP A 1 74 ? -0.056 15.964 10.487 1.00 54.09 74 ASP A N 1
ATOM 564 C CA . ASP A 1 74 ? 0.107 17.314 11.025 1.00 54.09 74 ASP A CA 1
ATOM 565 C C . ASP A 1 74 ? -0.511 17.396 12.425 1.00 54.09 74 ASP A C 1
ATOM 567 O O . ASP A 1 74 ? -1.724 17.551 12.597 1.00 54.09 74 ASP A O 1
ATOM 571 N N . THR A 1 75 ? 0.345 17.334 13.445 1.00 53.81 75 THR A N 1
ATOM 572 C CA . THR A 1 75 ? -0.062 17.394 14.848 1.00 53.81 75 THR A CA 1
ATOM 573 C C . THR A 1 75 ? -0.730 18.725 15.197 1.00 53.81 75 THR A C 1
ATOM 575 O O . THR A 1 75 ? -1.370 18.821 16.243 1.00 53.81 75 THR A O 1
ATOM 578 N N . ARG A 1 76 ? -0.619 19.761 14.345 1.00 49.34 76 ARG A N 1
ATOM 579 C CA . ARG A 1 76 ? -1.299 21.057 14.522 1.00 49.34 76 ARG A CA 1
ATOM 580 C C . ARG A 1 76 ? -2.805 20.974 14.283 1.00 49.34 76 ARG A C 1
ATOM 582 O O . ARG A 1 76 ? -3.529 21.822 14.796 1.00 49.34 76 ARG A O 1
ATOM 589 N N . THR A 1 77 ? -3.277 19.968 13.548 1.00 56.41 77 THR A N 1
ATOM 590 C CA . THR A 1 77 ? -4.715 19.721 13.327 1.00 56.41 77 THR A CA 1
ATOM 591 C C . THR A 1 77 ? -5.352 18.869 14.429 1.00 56.41 77 THR A C 1
ATOM 593 O O . THR A 1 77 ? -6.565 18.684 14.439 1.00 56.41 77 THR A O 1
ATOM 596 N N . GLY A 1 78 ? -4.554 18.347 15.370 1.00 53.38 78 GLY A N 1
ATOM 597 C CA . GLY A 1 78 ? -5.024 17.442 16.423 1.00 53.38 78 GLY A CA 1
ATOM 598 C C . GLY A 1 78 ? -5.351 16.022 15.942 1.00 53.38 78 GLY A C 1
ATOM 599 O O . GLY A 1 78 ? -5.761 15.192 16.754 1.00 53.38 78 GLY A O 1
ATOM 600 N N . SER A 1 79 ? -5.155 15.713 14.655 1.00 57.22 79 SER A N 1
ATOM 601 C CA . SER A 1 79 ? -5.379 14.371 14.117 1.00 57.22 79 SER A CA 1
ATOM 602 C C . SER A 1 79 ? -4.213 13.441 14.465 1.00 57.22 79 SER A C 1
ATOM 604 O O . SER A 1 79 ? -3.050 13.764 14.233 1.00 57.22 79 SER A O 1
ATOM 606 N N . SER A 1 80 ? -4.517 12.269 15.031 1.00 67.06 80 SER A N 1
ATOM 607 C CA . SER A 1 80 ? -3.521 11.255 15.435 1.00 67.06 80 SER A CA 1
ATOM 608 C C . SER A 1 80 ? -3.153 10.276 14.304 1.00 67.06 80 SER A C 1
ATOM 610 O O . SER A 1 80 ? -2.655 9.183 14.571 1.00 67.06 80 SER A O 1
ATOM 612 N N . GLY A 1 81 ? -3.427 10.635 13.046 1.00 78.62 81 GLY A N 1
ATOM 613 C CA . GLY A 1 81 ? -3.213 9.781 11.879 1.00 78.62 81 GLY A CA 1
ATOM 614 C C . GLY A 1 81 ? -3.580 10.467 10.561 1.00 78.62 81 GLY A C 1
ATOM 615 O O . GLY A 1 81 ? -4.070 11.597 10.555 1.00 78.62 81 GLY A O 1
ATOM 616 N N . MET A 1 82 ? -3.337 9.769 9.453 1.00 86.56 82 MET A N 1
ATOM 617 C CA . MET A 1 82 ? -3.752 10.164 8.099 1.00 86.56 82 MET A CA 1
ATOM 618 C C . MET A 1 82 ? -4.837 9.213 7.599 1.00 86.56 82 MET A C 1
ATOM 620 O O . MET A 1 82 ? -4.887 8.064 8.047 1.00 86.56 82 MET A O 1
ATOM 624 N N . THR A 1 83 ? -5.692 9.669 6.685 1.00 89.75 83 THR A N 1
ATOM 625 C CA . THR A 1 83 ? -6.664 8.772 6.048 1.00 89.75 83 THR A CA 1
ATOM 626 C C . THR A 1 83 ? -5.942 7.712 5.221 1.00 89.75 83 THR A C 1
ATOM 628 O O . THR A 1 83 ? -4.800 7.892 4.786 1.00 89.75 83 THR A O 1
ATOM 631 N N . LEU A 1 84 ? -6.605 6.579 5.015 1.00 90.50 84 LEU A N 1
ATOM 632 C CA . LEU A 1 84 ? -6.098 5.507 4.175 1.00 90.50 84 LEU A CA 1
ATOM 633 C C . LEU A 1 84 ? -5.833 6.014 2.754 1.00 90.50 84 LEU A C 1
ATOM 635 O O . LEU A 1 84 ? -4.813 5.656 2.166 1.00 90.50 84 LEU A O 1
ATOM 639 N N . GLU A 1 85 ? -6.722 6.859 2.232 1.00 91.25 85 GLU A N 1
ATOM 640 C CA . GLU A 1 85 ? -6.585 7.493 0.920 1.00 91.25 85 GLU A CA 1
ATOM 641 C C . GLU A 1 85 ? -5.354 8.407 0.832 1.00 91.25 85 GLU A C 1
ATOM 643 O O . GLU A 1 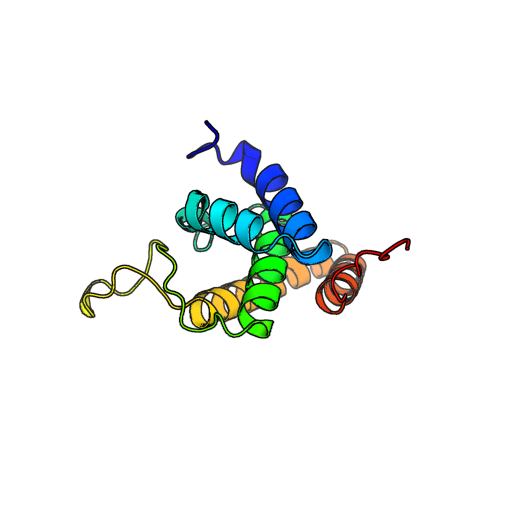85 ? -4.558 8.256 -0.096 1.00 91.25 85 GLU A O 1
ATOM 648 N N . ASP A 1 86 ? -5.129 9.278 1.821 1.00 90.50 86 ASP A N 1
ATOM 649 C CA . ASP A 1 86 ? -3.954 10.163 1.850 1.00 90.50 86 ASP A CA 1
ATOM 650 C C . ASP A 1 86 ? -2.645 9.362 1.879 1.00 90.50 86 ASP A C 1
ATOM 652 O O . ASP A 1 86 ? -1.683 9.666 1.166 1.00 90.50 86 ASP A O 1
ATOM 656 N N . VAL A 1 87 ? -2.609 8.304 2.696 1.00 90.81 87 VAL A N 1
ATOM 657 C CA . VAL A 1 87 ? -1.451 7.409 2.790 1.00 90.81 87 VAL A CA 1
ATOM 658 C C . VAL A 1 87 ? -1.231 6.672 1.473 1.00 90.81 87 VAL A C 1
ATOM 660 O O . VAL A 1 87 ? -0.089 6.555 1.025 1.00 90.81 87 VAL A O 1
ATOM 663 N N . LEU A 1 88 ? -2.300 6.187 0.839 1.00 91.81 88 LEU A N 1
ATOM 664 C CA . LEU A 1 88 ? -2.218 5.520 -0.455 1.00 91.81 88 LEU A CA 1
ATOM 665 C C . LEU A 1 88 ? -1.654 6.461 -1.525 1.00 91.81 88 LEU A C 1
ATOM 667 O O . LEU A 1 88 ? -0.690 6.092 -2.193 1.00 91.81 88 LEU A O 1
ATOM 671 N N . ALA A 1 89 ? -2.183 7.680 -1.638 1.00 90.56 89 ALA A N 1
ATOM 672 C CA . ALA A 1 89 ? -1.711 8.671 -2.603 1.00 90.56 89 ALA A CA 1
ATOM 673 C C . ALA A 1 89 ? -0.224 9.009 -2.396 1.00 90.56 89 ALA A C 1
ATOM 675 O O . ALA A 1 89 ? 0.557 9.037 -3.350 1.00 90.56 89 ALA A O 1
ATOM 676 N N . HIS A 1 90 ? 0.192 9.202 -1.140 1.00 88.94 90 HIS A N 1
ATOM 677 C CA . HIS A 1 90 ? 1.592 9.454 -0.804 1.00 88.94 90 HIS A CA 1
ATOM 678 C C . HIS A 1 90 ? 2.506 8.285 -1.202 1.00 88.94 90 HIS A C 1
ATOM 680 O O . HIS A 1 90 ? 3.595 8.485 -1.747 1.00 88.94 90 HIS A O 1
ATOM 686 N N . LEU A 1 91 ? 2.073 7.053 -0.933 1.00 88.81 91 LEU A N 1
ATOM 687 C CA . LEU A 1 91 ? 2.844 5.864 -1.268 1.00 88.81 91 LEU A CA 1
ATOM 688 C C . LEU A 1 91 ? 2.925 5.625 -2.772 1.00 88.81 91 LEU A C 1
ATOM 690 O O . LEU A 1 91 ? 4.001 5.269 -3.242 1.00 88.81 91 LEU A O 1
ATOM 694 N N . GLU A 1 92 ? 1.852 5.844 -3.533 1.00 88.81 92 GLU A N 1
ATOM 695 C CA . GLU A 1 92 ? 1.846 5.659 -4.989 1.00 88.81 92 GLU A CA 1
ATOM 696 C C . GLU A 1 92 ? 2.815 6.613 -5.711 1.00 88.81 92 GLU A C 1
ATOM 698 O O . GLU A 1 92 ? 3.537 6.183 -6.619 1.00 88.81 92 GLU A O 1
ATOM 703 N N . ASP A 1 93 ? 2.915 7.872 -5.274 1.00 87.06 93 ASP A N 1
ATOM 704 C CA . ASP A 1 93 ? 3.883 8.838 -5.817 1.00 87.06 93 ASP A CA 1
ATOM 705 C C . ASP A 1 93 ? 5.338 8.409 -5.544 1.00 87.06 93 ASP A C 1
ATOM 707 O O . ASP A 1 93 ? 6.182 8.309 -6.451 1.00 87.06 93 ASP A O 1
ATOM 711 N N . ARG A 1 94 ? 5.627 8.052 -4.286 1.00 83.62 94 ARG A N 1
ATOM 712 C CA . ARG A 1 94 ? 6.953 7.565 -3.878 1.00 83.62 94 ARG A CA 1
ATOM 713 C C . ARG A 1 94 ? 7.336 6.286 -4.607 1.00 83.62 94 ARG A C 1
ATOM 715 O O . ARG A 1 94 ? 8.467 6.145 -5.078 1.00 83.62 94 ARG A O 1
ATOM 722 N N . PHE A 1 95 ? 6.393 5.362 -4.702 1.00 83.88 95 PHE A N 1
ATOM 723 C CA . PHE A 1 95 ? 6.542 4.081 -5.365 1.00 83.88 95 PHE A CA 1
ATOM 724 C C . PHE A 1 95 ? 6.893 4.250 -6.843 1.00 83.88 95 PHE A C 1
ATOM 726 O O . PHE A 1 95 ? 7.904 3.711 -7.299 1.00 83.88 95 PHE A O 1
ATOM 733 N N . THR A 1 96 ? 6.139 5.088 -7.558 1.00 85.88 96 THR A N 1
ATOM 734 C CA . THR A 1 96 ? 6.395 5.422 -8.966 1.00 85.88 96 THR A CA 1
ATOM 735 C C . THR A 1 96 ? 7.798 6.004 -9.151 1.00 85.88 96 THR A C 1
ATOM 737 O O . THR A 1 96 ? 8.540 5.597 -10.049 1.00 85.88 96 THR A O 1
ATOM 740 N N . THR A 1 97 ? 8.217 6.903 -8.256 1.00 86.75 97 THR A N 1
ATOM 741 C CA . THR A 1 97 ? 9.561 7.497 -8.290 1.00 86.75 97 THR A CA 1
ATOM 742 C C . THR A 1 97 ? 10.672 6.459 -8.098 1.00 86.75 97 THR A C 1
ATOM 744 O O . THR A 1 97 ? 11.685 6.506 -8.803 1.00 86.75 97 THR A O 1
ATOM 747 N N . ILE A 1 98 ? 10.510 5.527 -7.153 1.00 84.94 98 ILE A N 1
ATOM 748 C CA . ILE A 1 98 ? 11.511 4.491 -6.854 1.00 84.94 98 ILE A CA 1
ATOM 749 C C . ILE A 1 98 ? 11.677 3.536 -8.034 1.00 84.94 98 ILE A C 1
ATOM 751 O O . ILE A 1 98 ? 12.809 3.258 -8.435 1.00 84.94 98 ILE A O 1
ATOM 755 N N . ILE A 1 99 ? 10.571 3.064 -8.604 1.00 86.69 99 ILE A N 1
ATOM 756 C CA . ILE A 1 99 ? 10.608 2.104 -9.710 1.00 86.69 99 ILE A CA 1
ATOM 757 C C . ILE A 1 99 ? 11.208 2.750 -10.951 1.00 86.69 99 ILE A C 1
ATOM 759 O O . ILE A 1 99 ? 12.117 2.177 -11.543 1.00 86.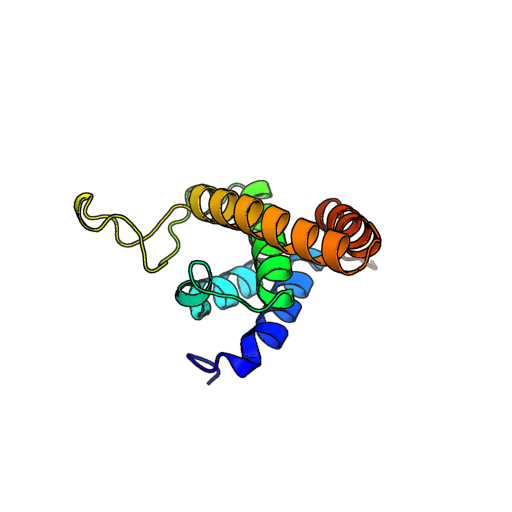69 99 ILE A O 1
ATOM 763 N N . ARG A 1 100 ? 10.795 3.978 -11.293 1.00 88.38 100 ARG A N 1
ATOM 764 C CA . ARG A 1 100 ? 11.367 4.703 -12.434 1.00 88.38 100 ARG A CA 1
ATOM 765 C C . ARG A 1 100 ? 12.888 4.817 -12.319 1.00 88.38 100 ARG A C 1
ATOM 767 O O . ARG A 1 100 ? 13.600 4.528 -13.272 1.00 88.38 100 ARG A O 1
ATOM 774 N N . ARG A 1 101 ? 13.405 5.186 -11.141 1.00 89.75 101 ARG A N 1
ATOM 775 C CA . ARG A 1 101 ? 14.859 5.264 -10.901 1.00 89.75 101 ARG A CA 1
ATOM 776 C C . ARG A 1 101 ? 15.544 3.902 -11.013 1.00 89.75 101 ARG A C 1
ATOM 778 O O . ARG A 1 101 ? 16.692 3.831 -11.451 1.00 89.75 101 ARG A O 1
ATOM 785 N N . PHE A 1 102 ? 14.879 2.834 -10.575 1.00 87.44 102 PHE A N 1
ATOM 786 C CA . PHE A 1 102 ? 15.394 1.476 -10.713 1.00 87.44 102 PHE A CA 1
ATOM 787 C C . PHE A 1 102 ? 15.511 1.087 -12.188 1.00 87.44 102 PHE A C 1
ATOM 789 O O . PHE A 1 102 ? 16.573 0.643 -12.617 1.00 87.44 102 PHE A O 1
ATOM 796 N N . ASP A 1 103 ? 14.456 1.305 -12.959 1.00 92.50 103 ASP A N 1
ATOM 797 C CA . ASP A 1 103 ? 14.398 1.011 -14.387 1.00 92.50 103 ASP A CA 1
ATOM 798 C C . ASP A 1 103 ? 15.417 1.832 -15.187 1.00 92.50 103 ASP A C 1
ATOM 800 O O . ASP A 1 103 ? 16.171 1.272 -15.983 1.00 92.50 103 ASP A O 1
ATOM 804 N N . GLU A 1 104 ? 15.557 3.127 -14.889 1.00 93.88 104 GLU A N 1
ATOM 805 C CA . GLU A 1 104 ? 16.580 4.001 -15.480 1.00 93.88 104 GLU A CA 1
ATOM 806 C C . GLU A 1 104 ? 17.999 3.499 -15.217 1.00 93.88 104 GLU A C 1
ATOM 808 O O . GLU A 1 104 ? 18.832 3.480 -16.122 1.00 93.88 104 GLU A O 1
ATOM 813 N N . ARG A 1 105 ? 18.278 3.049 -13.988 1.00 92.75 105 ARG A N 1
ATOM 814 C CA . ARG A 1 105 ? 19.595 2.511 -13.628 1.00 92.75 105 ARG A CA 1
ATOM 815 C C . ARG A 1 105 ? 19.906 1.200 -14.349 1.00 92.75 105 ARG A C 1
ATOM 817 O O . ARG A 1 105 ? 21.075 0.913 -14.586 1.00 92.75 105 ARG A O 1
ATOM 824 N N . ASN A 1 106 ? 18.886 0.408 -14.667 1.00 92.38 106 ASN A N 1
ATOM 825 C CA . ASN A 1 106 ? 19.046 -0.882 -15.336 1.00 92.38 106 ASN A CA 1
ATOM 826 C C . ASN A 1 106 ? 18.863 -0.802 -16.862 1.00 92.38 106 ASN A C 1
ATOM 828 O O . ASN A 1 106 ? 19.163 -1.772 -17.553 1.00 92.38 106 ASN A O 1
ATOM 832 N N . GLY A 1 107 ? 18.386 0.327 -17.395 1.00 95.12 107 GLY A N 1
ATOM 833 C CA . GLY A 1 107 ? 18.098 0.497 -18.820 1.00 95.12 107 GLY A CA 1
ATOM 834 C C . GLY A 1 107 ? 16.953 -0.388 -19.327 1.00 95.12 107 GLY A C 1
ATOM 835 O O . GLY A 1 107 ? 16.978 -0.810 -20.481 1.00 95.12 107 GLY A O 1
ATOM 836 N N . SER A 1 108 ? 15.969 -0.706 -18.481 1.00 95.00 108 SER A N 1
ATOM 837 C CA . SER A 1 108 ? 14.842 -1.598 -18.806 1.00 95.00 108 SER A CA 1
ATOM 838 C C . SER A 1 108 ? 13.543 -1.119 -18.157 1.00 95.00 108 SER A C 1
ATOM 840 O O . SER A 1 108 ? 13.634 -0.499 -17.113 1.00 95.00 108 SER A O 1
ATOM 842 N N . SER A 1 109 ? 12.366 -1.474 -18.689 1.00 92.00 109 SER A N 1
ATOM 843 C CA . SER A 1 109 ? 11.041 -1.218 -18.071 1.00 92.00 109 SER A CA 1
ATOM 844 C C . SER A 1 109 ? 10.483 -2.397 -17.263 1.00 92.00 109 SER A C 1
ATOM 846 O O . SER A 1 109 ? 9.344 -2.363 -16.804 1.00 92.00 109 SER A O 1
ATOM 848 N N . VAL A 1 110 ? 11.267 -3.470 -17.116 1.00 91.69 110 VAL A N 1
ATOM 849 C CA . VAL A 1 110 ? 10.796 -4.774 -16.624 1.00 91.69 110 VAL A CA 1
ATOM 850 C C . VAL A 1 110 ? 10.147 -4.678 -15.244 1.00 91.69 110 VAL A C 1
ATOM 852 O O . VAL A 1 110 ? 9.158 -5.368 -14.986 1.00 91.69 110 VAL A O 1
ATOM 855 N N . GLU A 1 111 ? 10.681 -3.842 -14.351 1.00 88.88 111 GLU A N 1
ATOM 856 C CA . GLU A 1 111 ? 10.154 -3.734 -12.994 1.00 88.88 111 GLU A CA 1
ATOM 857 C C . GLU A 1 111 ? 8.854 -2.922 -12.956 1.00 88.88 111 GLU A C 1
ATOM 859 O O . GLU A 1 111 ? 7.894 -3.360 -12.314 1.00 88.88 111 GLU A O 1
ATOM 864 N N . SER A 1 112 ? 8.777 -1.806 -13.694 1.00 89.31 112 SER A N 1
ATOM 865 C CA . SER A 1 112 ? 7.519 -1.069 -13.892 1.00 89.31 112 SER A CA 1
ATOM 866 C C . SER A 1 112 ? 6.434 -1.950 -14.499 1.00 89.31 112 SER A C 1
ATOM 868 O O . SER A 1 112 ? 5.322 -1.984 -13.974 1.00 89.31 112 SER A O 1
ATOM 870 N N . ASP A 1 113 ? 6.754 -2.709 -15.549 1.00 91.25 113 ASP A N 1
ATOM 871 C CA . ASP A 1 113 ? 5.792 -3.568 -16.246 1.00 91.25 113 ASP A CA 1
ATOM 872 C C . ASP A 1 113 ? 5.256 -4.666 -15.318 1.00 91.25 113 ASP A C 1
ATOM 874 O O . ASP A 1 113 ? 4.047 -4.907 -15.237 1.00 91.25 113 ASP A O 1
ATOM 878 N N . ARG A 1 114 ? 6.149 -5.305 -14.550 1.00 88.75 114 ARG A N 1
ATOM 879 C CA . ARG A 1 114 ? 5.774 -6.318 -13.557 1.00 88.75 114 ARG A CA 1
ATOM 880 C C . ARG A 1 114 ? 4.837 -5.748 -12.500 1.00 88.75 114 ARG A C 1
ATOM 882 O O . ARG A 1 114 ? 3.865 -6.399 -12.119 1.00 88.75 114 ARG A O 1
ATOM 889 N N . ILE A 1 115 ? 5.150 -4.566 -11.988 1.00 86.19 115 ILE A N 1
ATOM 890 C CA . ILE A 1 115 ? 4.371 -3.920 -10.939 1.00 86.19 115 ILE A CA 1
ATOM 891 C C . ILE A 1 115 ? 3.019 -3.445 -11.468 1.00 86.19 115 ILE A C 1
ATOM 893 O O . ILE A 1 115 ? 2.006 -3.684 -10.815 1.00 86.19 115 ILE A O 1
ATOM 897 N N . ALA A 1 116 ? 2.976 -2.845 -12.657 1.00 87.75 116 ALA A N 1
ATOM 898 C CA . ALA A 1 116 ? 1.728 -2.463 -13.306 1.00 87.75 116 ALA A CA 1
ATOM 899 C C . ALA A 1 116 ? 0.813 -3.683 -13.477 1.00 87.75 116 ALA A C 1
ATOM 901 O O . ALA A 1 116 ? -0.362 -3.626 -13.120 1.00 87.75 116 ALA A O 1
ATOM 902 N N . ALA A 1 117 ? 1.372 -4.817 -13.913 1.00 89.12 117 ALA A N 1
ATOM 903 C CA . ALA A 1 117 ? 0.643 -6.077 -14.009 1.00 89.12 117 ALA A CA 1
ATOM 904 C C . ALA A 1 117 ? 0.151 -6.600 -12.646 1.00 89.12 117 ALA A C 1
ATOM 906 O O . ALA A 1 117 ? -0.910 -7.214 -12.588 1.00 89.12 117 ALA A O 1
ATOM 907 N N . LEU A 1 118 ? 0.886 -6.371 -11.552 1.00 83.88 118 LEU A N 1
ATOM 908 C CA . LEU A 1 118 ? 0.448 -6.740 -10.199 1.00 83.88 118 LEU A CA 1
ATOM 909 C C . LEU A 1 118 ? -0.689 -5.845 -9.689 1.00 83.88 118 LEU A C 1
ATOM 911 O O . LEU A 1 118 ? -1.631 -6.358 -9.095 1.00 83.88 118 LEU A O 1
ATOM 915 N N . LEU A 1 119 ? -0.628 -4.532 -9.928 1.00 82.50 119 LEU A N 1
ATOM 916 C CA . LEU A 1 119 ? -1.605 -3.565 -9.410 1.00 82.50 119 LEU A CA 1
ATOM 917 C C . LEU A 1 119 ? -2.989 -3.653 -10.068 1.00 82.50 119 LEU A C 1
ATOM 919 O O . LEU A 1 119 ? -3.963 -3.178 -9.485 1.00 82.50 119 LEU A O 1
ATOM 923 N N . VAL A 1 120 ? -3.078 -4.235 -11.266 1.00 86.44 120 VAL A N 1
ATOM 924 C CA . VAL A 1 120 ? -4.352 -4.475 -11.970 1.00 86.44 120 VAL A CA 1
ATOM 925 C C . VAL A 1 120 ? -4.938 -5.859 -11.695 1.00 86.44 120 VAL A C 1
ATOM 927 O O . VAL A 1 120 ? -5.975 -6.199 -12.257 1.00 86.44 120 VAL A O 1
ATOM 930 N N . ARG A 1 121 ? -4.279 -6.686 -10.874 1.00 84.69 121 ARG A N 1
ATOM 931 C CA . ARG A 1 121 ? -4.823 -7.996 -10.510 1.00 84.69 121 ARG A CA 1
ATOM 932 C C . ARG A 1 121 ? -5.972 -7.840 -9.533 1.00 84.69 121 ARG A C 1
ATOM 934 O O . ARG A 1 121 ? -5.805 -7.281 -8.450 1.00 84.69 121 ARG A O 1
ATOM 941 N N . ASP A 1 122 ? -7.091 -8.452 -9.886 1.00 81.38 122 ASP A N 1
ATOM 942 C CA . ASP A 1 122 ? -8.130 -8.767 -8.922 1.00 81.38 122 ASP A CA 1
ATOM 943 C C . ASP A 1 122 ? -7.634 -9.839 -7.939 1.00 81.38 122 ASP A C 1
ATOM 945 O O . ASP A 1 122 ? -6.789 -10.674 -8.297 1.00 81.38 122 ASP A O 1
ATOM 949 N N . PRO A 1 123 ? -8.147 -9.846 -6.695 1.00 81.62 123 PRO A N 1
ATOM 950 C CA . PRO A 1 123 ? -7.890 -10.948 -5.790 1.00 81.62 123 PRO A CA 1
ATOM 951 C C . PRO A 1 123 ? -8.342 -12.258 -6.420 1.00 81.62 123 PRO A C 1
ATOM 953 O O . PRO A 1 123 ? -9.365 -12.331 -7.102 1.00 81.62 123 PRO A O 1
ATOM 956 N N . TYR A 1 124 ? -7.592 -13.314 -6.141 1.00 82.12 124 TYR A N 1
ATOM 957 C CA . TYR A 1 124 ? -7.963 -14.660 -6.517 1.00 82.12 124 TYR A CA 1
ATOM 958 C C . TYR A 1 124 ? -9.311 -14.984 -5.876 1.00 82.12 124 TYR A C 1
ATOM 960 O O . TYR A 1 124 ? -9.432 -15.041 -4.649 1.00 82.12 124 TYR A O 1
ATOM 968 N N . CYS A 1 125 ? -10.330 -15.192 -6.709 1.00 66.44 125 CYS A N 1
ATOM 969 C CA . CYS A 1 125 ? -11.598 -15.723 -6.242 1.00 66.44 125 CYS A CA 1
ATOM 970 C C . CYS A 1 125 ? -11.321 -17.043 -5.522 1.00 66.44 125 CYS A C 1
ATOM 972 O O . CYS A 1 125 ? -10.642 -17.925 -6.060 1.00 66.44 125 CYS A O 1
ATOM 974 N N . ARG A 1 126 ? -11.852 -17.189 -4.306 1.00 59.44 126 ARG A N 1
ATOM 975 C CA . ARG A 1 126 ? -11.974 -18.508 -3.695 1.00 59.44 126 ARG A CA 1
ATOM 976 C C . ARG A 1 126 ? -12.847 -19.317 -4.653 1.00 59.44 126 ARG A C 1
ATOM 978 O O . ARG A 1 126 ? -13.980 -18.934 -4.913 1.00 59.44 126 ARG A O 1
ATOM 985 N N . LEU A 1 127 ? -12.287 -20.365 -5.254 1.00 57.44 127 LEU A N 1
ATOM 986 C CA . LEU A 1 127 ? -13.106 -21.357 -5.934 1.00 57.44 127 LEU A CA 1
ATOM 987 C C . LEU A 1 127 ? -13.931 -22.009 -4.830 1.00 57.44 127 LEU A C 1
ATOM 989 O O . LEU A 1 127 ? -13.385 -22.770 -4.028 1.00 57.44 127 LEU A O 1
ATOM 993 N N . ASP A 1 128 ? -15.203 -21.639 -4.743 1.00 58.59 128 ASP A N 1
ATOM 994 C CA . ASP A 1 128 ? -16.174 -22.385 -3.962 1.00 58.59 128 ASP A CA 1
ATOM 995 C C . ASP A 1 128 ? -16.327 -23.731 -4.680 1.00 58.59 128 ASP A C 1
ATOM 997 O O . ASP A 1 128 ? -16.994 -23.857 -5.705 1.00 58.59 128 ASP A O 1
ATOM 1001 N N . LEU A 1 129 ? -15.540 -24.710 -4.235 1.00 51.66 129 LEU A N 1
ATOM 1002 C CA . LEU A 1 129 ? -15.721 -26.098 -4.623 1.00 51.66 129 LEU A CA 1
ATOM 1003 C C . LEU A 1 129 ? -16.897 -26.612 -3.789 1.00 51.66 129 LEU A C 1
ATOM 1005 O O . LEU A 1 129 ? -16.708 -26.939 -2.616 1.00 51.66 129 LEU A O 1
ATOM 1009 N N . ASP A 1 130 ? -18.085 -26.580 -4.395 1.00 57.78 130 ASP A N 1
ATOM 1010 C CA . ASP A 1 130 ? -19.305 -27.232 -3.899 1.00 57.78 130 ASP A CA 1
ATOM 1011 C C . ASP A 1 130 ? -19.117 -28.751 -3.719 1.00 57.78 130 ASP A C 1
ATOM 1013 O O . ASP A 1 130 ? -18.446 -29.386 -4.573 1.00 57.78 130 ASP A O 1
#

Foldseek 3Di:
DCQPPQVCLLVLLVVLLLCLQAVVLVVNVVSCLSPQQCLPDDGDLSNLLSLLSSLVSCVVVPQQQPFRQYPPPDCVVVDRGDGSVVSNVVSVVVNVVVLVVVCVVVVHCVSVVVSVVSNPDHHDPDPPPD

Secondary structure (DSSP, 8-state):
--TT-GGGHHHHHHHHHHHHHHT-HHHHHHHHHHTGGGTTSS--HHHHHHHHHHHHHHHHTT-TTPEE--TTS-GGGT-SSEEHHHHHHHHHHHHHHHHHHHHHHHT--HHHHHHHHHHTPPP-------

Radius of gyration: 15.2 Å; chains: 1; bounding box: 39×48×37 Å

pLDDT: mean 82.99, std 12.6, range [46.62, 95.12]

Sequence (130 aa):
MVRGNRNLQHVVGRHLEFAALTGNEARGLEILSGHAGWLLDEEHRDFLVGAVMMLRRLAAMGHHDVLLPVSGADTRTGSSGMTLEDVLAHLEDRFTTIIRRFDERNGSSVESDRIAALLVRDPYCRLDLD